Protein AF-A0A1F9ART0-F1 (afdb_monomer_lite)

Sequence (166 aa):
MLAGALFSLTAEKGERSVLARRSFWLGLVEALIITGLAVFFFVLKPEWMWMYSLHEKEVPAWLGPSLFCLYPFPYVASYFIGLDLKKAKDGYAWVWAGAVALVALIMHLLILNRWTSWVTTDEFIAGMRGGFFTTPLWIYLFASILIAGLSAAAFLYLSFERAAEN

Radius of gyration: 18.72 Å; chains: 1; bounding box: 46×33×55 Å

Secondary structure (DSSP, 8-state):
-HHHHHHHHHSPTT-S-GGG-HHHHHHHHHHHHHHHHHHHHHHH-GGGTTTT-S-GGGS-TTHHHHHHHTTHHHHHHHHHHHHHHHHH-HHHHHHHHHHHHHHHHHHHHHHHHHHT----HHHHHTT--PPSS--TTHHHHHHHHHHHHHHHHHHHHHHHHHHH--

pLDDT: mean 74.52, std 13.35, range [41.28, 92.75]

Structure (mmCIF, N/CA/C/O backbone):
data_AF-A0A1F9ART0-F1
#
_entry.id   AF-A0A1F9ART0-F1
#
loop_
_atom_site.group_PDB
_atom_site.id
_atom_site.type_symbol
_atom_site.label_atom_id
_atom_site.label_alt_id
_atom_site.label_comp_id
_atom_site.label_asym_id
_atom_site.label_entity_id
_atom_site.label_seq_id
_atom_site.pdbx_PDB_ins_code
_atom_site.Cartn_x
_atom_site.Cartn_y
_atom_site.Cartn_z
_atom_site.occu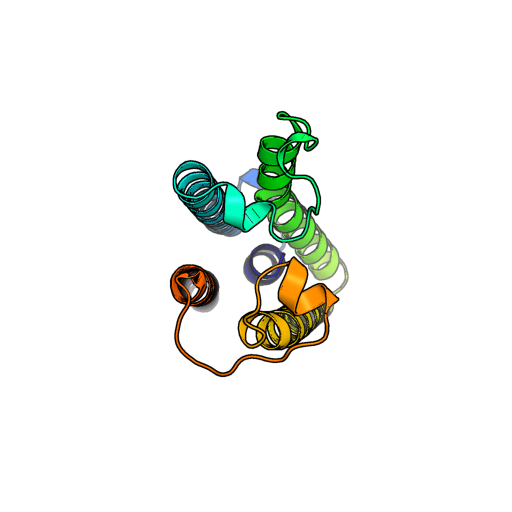pancy
_atom_site.B_iso_or_equiv
_atom_site.auth_seq_id
_atom_site.auth_comp_id
_atom_site.auth_asym_id
_atom_site.auth_atom_id
_atom_site.pdbx_PDB_model_num
ATOM 1 N N . MET A 1 1 ? -1.880 -2.645 -0.156 1.00 77.06 1 MET A N 1
ATOM 2 C CA . MET A 1 1 ? -2.823 -3.487 0.624 1.00 77.06 1 MET A CA 1
ATOM 3 C C . MET A 1 1 ? -2.481 -3.507 2.103 1.00 77.06 1 MET A C 1
ATOM 5 O O . MET A 1 1 ? -3.319 -3.080 2.883 1.00 77.06 1 MET A O 1
ATOM 9 N N . LEU A 1 2 ? -1.274 -3.941 2.497 1.00 83.19 2 LEU A N 1
ATOM 10 C CA . LEU A 1 2 ? -0.906 -4.081 3.914 1.00 83.19 2 LEU A CA 1
ATOM 11 C C . LEU A 1 2 ? -1.107 -2.795 4.728 1.00 83.19 2 LEU A C 1
ATOM 13 O O . LEU A 1 2 ? -1.766 -2.853 5.758 1.00 83.19 2 LEU A O 1
ATOM 17 N N . ALA A 1 3 ? -0.654 -1.642 4.221 1.00 84.00 3 ALA A N 1
ATOM 18 C CA . ALA A 1 3 ? -0.927 -0.344 4.843 1.00 84.00 3 ALA A CA 1
ATOM 19 C C . ALA A 1 3 ? -2.432 -0.151 5.114 1.00 84.00 3 ALA A C 1
ATOM 21 O O . ALA A 1 3 ? -2.838 0.050 6.250 1.00 84.00 3 ALA A O 1
ATOM 22 N N . GLY A 1 4 ? -3.297 -0.343 4.113 1.00 85.19 4 GLY A N 1
ATOM 23 C CA . GLY A 1 4 ? -4.750 -0.232 4.291 1.00 85.19 4 GLY A CA 1
ATOM 24 C C . GLY A 1 4 ? -5.288 -1.138 5.403 1.00 85.19 4 GLY A C 1
ATOM 25 O O . GLY A 1 4 ? -6.051 -0.680 6.251 1.00 85.19 4 GLY A O 1
ATOM 26 N N . ALA A 1 5 ? -4.836 -2.397 5.457 1.00 86.31 5 ALA A N 1
ATOM 27 C CA . ALA A 1 5 ? -5.205 -3.309 6.540 1.00 86.31 5 ALA A CA 1
ATOM 28 C C . ALA A 1 5 ? -4.725 -2.805 7.914 1.00 86.31 5 ALA A C 1
ATOM 30 O O . ALA A 1 5 ? -5.522 -2.758 8.847 1.00 86.31 5 ALA A O 1
ATOM 31 N N . LEU A 1 6 ? -3.468 -2.372 8.039 1.00 87.44 6 LEU A N 1
ATOM 32 C CA . LEU A 1 6 ? -2.896 -1.871 9.294 1.00 87.44 6 LEU A CA 1
ATOM 33 C C . LEU A 1 6 ? -3.597 -0.599 9.788 1.00 87.44 6 LEU A C 1
ATOM 35 O O . LEU A 1 6 ? -4.028 -0.536 10.937 1.00 87.44 6 LEU A O 1
ATOM 39 N N . PHE A 1 7 ? -3.796 0.393 8.920 1.00 87.19 7 PHE A N 1
ATOM 40 C CA . PHE A 1 7 ? -4.469 1.646 9.281 1.00 87.19 7 PHE A CA 1
ATOM 41 C C . PHE A 1 7 ? -5.953 1.446 9.642 1.00 87.19 7 PHE A C 1
ATOM 43 O O . PHE A 1 7 ? -6.519 2.235 10.400 1.00 87.19 7 PHE A O 1
ATOM 50 N N . SER A 1 8 ? -6.600 0.376 9.166 1.00 89.44 8 SER A N 1
ATOM 51 C CA . SER A 1 8 ? -7.967 0.042 9.594 1.00 89.44 8 SER A CA 1
ATOM 52 C C . SER A 1 8 ? -8.036 -0.404 11.066 1.00 89.44 8 SER A C 1
ATOM 54 O O . SER A 1 8 ? -9.030 -0.157 11.760 1.00 89.44 8 SER A O 1
ATOM 56 N N . LEU A 1 9 ? -6.967 -1.020 11.586 1.00 88.50 9 LEU A N 1
ATOM 57 C CA . LEU A 1 9 ? -6.899 -1.504 12.968 1.00 88.50 9 LEU A CA 1
ATOM 58 C C . LEU A 1 9 ? -6.898 -0.353 13.976 1.00 88.50 9 LEU A C 1
ATOM 60 O O . LEU A 1 9 ? -7.487 -0.487 15.052 1.00 88.50 9 LEU A O 1
ATOM 64 N N . THR A 1 10 ? -6.338 0.797 13.605 1.00 87.56 10 THR A N 1
ATOM 65 C CA . THR A 1 10 ? -6.293 1.993 14.457 1.00 87.56 10 THR A CA 1
ATOM 66 C C . THR A 1 10 ? -7.573 2.825 14.387 1.00 87.56 10 THR A C 1
ATOM 68 O O . THR A 1 10 ? -7.834 3.609 15.286 1.00 87.56 10 THR A O 1
ATOM 71 N N . ALA A 1 11 ? -8.426 2.610 13.381 1.00 86.38 11 ALA A N 1
ATOM 72 C CA . ALA A 1 11 ? -9.658 3.377 13.200 1.00 86.38 11 ALA A CA 1
ATOM 73 C C . ALA A 1 11 ? -10.679 3.183 14.345 1.00 86.38 11 ALA A C 1
ATOM 75 O O . ALA A 1 11 ? -10.965 2.056 14.755 1.00 86.38 11 ALA A O 1
ATOM 76 N N . GLU A 1 12 ? -11.293 4.256 14.839 1.00 81.38 12 GLU A N 1
ATOM 77 C CA . GLU A 1 12 ? -12.286 4.170 15.917 1.00 81.38 12 GLU A CA 1
ATOM 78 C C . GLU A 1 12 ? -13.603 3.504 15.495 1.00 81.38 12 GLU A C 1
ATOM 80 O O . GLU A 1 12 ? -14.092 3.668 14.368 1.00 81.38 12 GLU A O 1
ATOM 85 N N . LYS A 1 13 ? -14.241 2.782 16.421 1.00 70.44 13 LYS A N 1
ATOM 86 C CA . LYS A 1 13 ? -15.617 2.319 16.220 1.00 70.44 13 LYS A CA 1
ATOM 87 C C . LYS A 1 13 ? -16.570 3.483 16.485 1.00 70.44 13 LYS A C 1
ATOM 89 O O . LYS A 1 13 ? -16.650 3.939 17.613 1.00 70.44 13 LYS A O 1
ATOM 94 N N . GLY A 1 14 ? -17.315 3.921 15.469 1.00 67.75 14 GLY A N 1
ATOM 95 C CA . GLY A 1 14 ? -18.432 4.858 15.663 1.00 67.75 14 GLY A CA 1
ATOM 96 C C . GLY A 1 14 ? -18.405 6.151 14.847 1.00 67.75 14 GLY A C 1
ATOM 97 O O . GLY A 1 14 ? -19.443 6.800 14.753 1.00 67.75 14 GLY A O 1
ATOM 98 N N . GLU A 1 15 ? -17.296 6.525 14.198 1.00 68.06 15 GLU A N 1
ATOM 99 C CA . GLU A 1 15 ? -17.300 7.736 13.359 1.00 68.06 15 GLU A CA 1
ATOM 100 C C . GLU A 1 15 ? -18.209 7.605 12.127 1.00 68.06 15 GLU A C 1
ATOM 102 O O . GLU A 1 15 ? -18.169 6.604 11.401 1.00 68.06 15 GLU A O 1
ATOM 107 N N . ARG A 1 16 ? -18.988 8.669 11.871 1.00 69.44 16 ARG A N 1
ATOM 108 C CA . ARG A 1 16 ? -20.030 8.747 10.831 1.00 69.44 16 ARG A CA 1
ATOM 109 C C . ARG A 1 16 ? -19.507 8.721 9.389 1.00 69.44 16 ARG A C 1
ATOM 111 O O . ARG A 1 16 ? -20.291 8.423 8.494 1.00 69.44 16 ARG A O 1
ATOM 118 N N . SER A 1 17 ? -18.229 9.019 9.134 1.00 84.81 17 SER A N 1
ATOM 119 C CA . SER A 1 17 ? -17.671 9.045 7.772 1.00 84.81 17 SER A CA 1
ATOM 120 C C . SER A 1 17 ? -16.231 8.548 7.724 1.00 84.81 17 SER A C 1
ATOM 122 O O . SER A 1 17 ? -15.409 8.917 8.556 1.00 84.81 17 SER A O 1
ATOM 124 N N . VAL A 1 18 ? -15.904 7.739 6.713 1.00 85.00 18 VAL A N 1
ATOM 125 C CA . VAL A 1 18 ? -14.530 7.265 6.478 1.00 85.00 18 VAL A CA 1
ATOM 126 C C . VAL A 1 18 ? -13.590 8.411 6.115 1.00 85.00 18 VAL A C 1
ATOM 128 O O . VAL A 1 18 ? -12.433 8.402 6.513 1.00 85.00 18 VAL A O 1
ATOM 131 N N . LEU A 1 19 ? -14.106 9.444 5.450 1.00 86.69 19 LEU A N 1
ATOM 132 C CA . LEU A 1 19 ? -13.326 10.623 5.076 1.00 86.69 19 LEU A CA 1
ATOM 133 C C . LEU A 1 19 ? -13.008 11.537 6.267 1.00 86.69 19 LEU A C 1
ATOM 135 O O . LEU A 1 19 ? -12.174 12.424 6.133 1.00 86.69 19 LEU A O 1
ATOM 139 N N . ALA A 1 20 ? -13.648 11.339 7.423 1.00 86.56 20 ALA A N 1
ATOM 140 C CA . ALA A 1 20 ? -13.292 12.056 8.647 1.00 86.56 20 ALA A CA 1
ATOM 141 C C . ALA A 1 20 ? -12.100 11.407 9.377 1.00 86.56 20 ALA A C 1
ATOM 143 O O . ALA A 1 20 ? -11.456 12.051 10.199 1.00 86.56 20 ALA A O 1
ATOM 144 N N . ARG A 1 21 ? -11.768 10.149 9.048 1.00 88.19 21 ARG A N 1
ATOM 145 C CA . ARG A 1 21 ? -10.764 9.359 9.767 1.00 88.19 21 ARG A CA 1
ATOM 146 C C . ARG A 1 21 ? -9.357 9.842 9.454 1.00 88.19 21 ARG A C 1
ATOM 148 O O . ARG A 1 21 ? -8.883 9.714 8.324 1.00 88.19 21 ARG A O 1
ATOM 155 N N . ARG A 1 22 ? -8.619 10.267 10.480 1.00 88.44 22 ARG A N 1
ATOM 156 C CA . ARG A 1 22 ? -7.190 10.598 10.343 1.00 88.44 22 ARG A CA 1
ATOM 157 C C . ARG A 1 22 ? -6.361 9.405 9.852 1.00 88.44 22 ARG A C 1
ATOM 159 O O . ARG A 1 22 ? -5.489 9.579 9.005 1.00 88.44 22 ARG A O 1
ATOM 166 N N . SER A 1 23 ? -6.668 8.188 10.314 1.00 89.06 23 SER A N 1
ATOM 167 C CA . SER A 1 23 ? -5.967 6.973 9.869 1.00 89.06 23 SER A CA 1
ATOM 168 C C . SER A 1 23 ? -6.191 6.650 8.387 1.00 89.06 23 SER A C 1
ATOM 170 O O . SER A 1 23 ? -5.309 6.077 7.751 1.00 89.06 23 SER A O 1
ATOM 172 N N . PHE A 1 24 ? -7.327 7.060 7.813 1.00 91.81 24 PHE A N 1
ATOM 173 C CA . PHE A 1 24 ? -7.562 6.959 6.373 1.00 91.81 24 PHE A CA 1
ATOM 174 C C . PHE A 1 24 ? -6.666 7.936 5.601 1.00 91.81 24 PHE A C 1
ATOM 176 O O . PHE A 1 24 ? -5.973 7.544 4.669 1.00 91.81 24 PHE A O 1
ATOM 183 N N . TRP A 1 25 ? -6.612 9.204 6.009 1.00 91.81 25 TRP A N 1
ATOM 184 C CA . TRP A 1 25 ? -5.795 10.195 5.302 1.00 91.81 25 TRP A CA 1
ATOM 185 C C . TRP A 1 25 ? -4.299 9.914 5.388 1.00 91.81 25 TRP A C 1
ATOM 187 O O . TRP A 1 25 ? -3.610 10.038 4.380 1.00 91.81 25 TRP A O 1
ATOM 197 N N . LEU A 1 26 ? -3.798 9.489 6.550 1.00 88.19 26 LEU A N 1
ATOM 198 C CA . LEU A 1 26 ? -2.383 9.143 6.705 1.00 88.19 26 LEU A CA 1
ATOM 199 C C . LEU A 1 26 ? -1.981 7.981 5.792 1.00 88.19 26 LEU A C 1
ATOM 201 O O . LEU A 1 26 ? -0.988 8.086 5.074 1.00 88.19 26 LEU A O 1
ATOM 205 N N . GLY A 1 27 ? -2.781 6.914 5.757 1.00 85.81 27 GLY A N 1
ATOM 206 C CA . GLY A 1 27 ? -2.507 5.794 4.862 1.00 85.81 27 GLY A CA 1
ATOM 207 C C . GLY A 1 27 ? -2.710 6.141 3.380 1.00 85.81 27 GLY A C 1
ATOM 208 O O . GLY A 1 27 ? -1.997 5.618 2.527 1.00 85.81 27 GLY A O 1
ATOM 209 N N . LEU A 1 28 ? -3.636 7.049 3.048 1.00 90.00 28 LEU A N 1
ATOM 210 C CA . LEU A 1 28 ? -3.825 7.514 1.673 1.00 90.00 28 LEU A CA 1
ATOM 211 C C . LEU A 1 28 ? -2.640 8.360 1.200 1.00 90.00 28 LEU A C 1
ATOM 213 O O . LEU A 1 28 ? -2.152 8.147 0.094 1.00 90.00 28 LEU A O 1
ATOM 217 N N . VAL A 1 29 ? -2.154 9.288 2.029 1.00 90.75 29 VAL A N 1
ATOM 218 C CA . VAL A 1 29 ? -0.948 10.079 1.739 1.00 90.75 29 VAL A CA 1
ATOM 219 C C . VAL A 1 29 ? 0.245 9.156 1.531 1.00 90.75 29 VAL A C 1
ATOM 221 O O . VAL A 1 29 ? 0.969 9.317 0.552 1.00 90.75 29 VAL A O 1
ATOM 224 N N . GLU A 1 30 ? 0.411 8.147 2.384 1.00 85.69 30 GLU A N 1
ATOM 225 C CA . GLU A 1 30 ? 1.438 7.128 2.191 1.00 85.69 30 GLU A CA 1
ATOM 226 C C . GLU A 1 30 ? 1.281 6.416 0.836 1.00 85.69 30 GLU A C 1
ATOM 228 O O . GLU A 1 30 ? 2.231 6.365 0.055 1.00 85.69 30 GLU A O 1
ATOM 233 N N . ALA A 1 31 ? 0.082 5.927 0.504 1.00 86.88 31 ALA A N 1
ATOM 234 C CA . ALA A 1 31 ? -0.179 5.271 -0.777 1.00 86.88 31 ALA A CA 1
ATOM 235 C C . ALA A 1 31 ? 0.125 6.183 -1.981 1.00 86.88 31 ALA A C 1
ATOM 237 O O . ALA A 1 31 ? 0.656 5.718 -2.993 1.00 86.88 31 ALA A O 1
ATOM 238 N N . LEU A 1 32 ? -0.160 7.481 -1.872 1.00 90.31 32 LEU A N 1
ATOM 239 C CA . LEU A 1 32 ? 0.162 8.470 -2.901 1.00 90.31 32 LEU A CA 1
ATOM 240 C C . LEU A 1 32 ? 1.668 8.726 -3.010 1.00 90.31 32 LEU A C 1
ATOM 242 O O . LEU A 1 32 ? 2.166 8.819 -4.128 1.00 90.31 32 LEU A O 1
ATOM 246 N N . ILE A 1 33 ? 2.406 8.773 -1.897 1.00 88.00 33 ILE A N 1
ATOM 247 C CA . ILE A 1 33 ? 3.876 8.881 -1.906 1.00 88.00 33 ILE A CA 1
ATOM 248 C C . ILE A 1 33 ? 4.487 7.665 -2.607 1.00 88.00 33 ILE A C 1
ATOM 250 O O . ILE A 1 33 ? 5.341 7.826 -3.477 1.00 88.00 33 ILE A O 1
ATOM 254 N N . ILE A 1 34 ? 4.011 6.456 -2.293 1.00 84.12 34 ILE A N 1
ATOM 255 C CA . ILE A 1 34 ? 4.449 5.215 -2.952 1.00 84.12 34 ILE A CA 1
ATOM 256 C C . ILE A 1 34 ? 4.187 5.287 -4.456 1.00 84.12 34 ILE A C 1
ATOM 258 O O . ILE A 1 34 ? 5.071 4.993 -5.259 1.00 84.12 34 ILE A O 1
ATOM 262 N N . THR A 1 35 ? 2.977 5.700 -4.835 1.00 88.19 35 THR A N 1
ATOM 263 C CA . THR A 1 35 ? 2.586 5.843 -6.242 1.00 88.19 35 THR A CA 1
ATOM 264 C C . THR A 1 35 ? 3.477 6.864 -6.947 1.00 88.19 35 THR A C 1
ATOM 266 O O . THR A 1 35 ? 3.980 6.593 -8.032 1.00 88.19 35 THR A O 1
ATOM 269 N N . GLY A 1 36 ? 3.731 8.012 -6.315 1.00 88.38 36 GLY A N 1
ATOM 270 C CA . GLY A 1 36 ? 4.601 9.061 -6.842 1.00 88.38 36 GLY A CA 1
ATOM 271 C C . GLY A 1 36 ? 6.043 8.594 -7.030 1.00 88.38 36 GLY A C 1
ATOM 272 O O . GLY A 1 36 ? 6.630 8.859 -8.075 1.00 88.38 36 GLY A O 1
ATOM 273 N N . LEU A 1 37 ? 6.596 7.842 -6.073 1.00 84.31 37 LEU A N 1
ATOM 274 C CA . LEU A 1 37 ? 7.920 7.229 -6.206 1.00 84.31 37 LEU A CA 1
ATOM 275 C C . LEU A 1 37 ? 7.958 6.211 -7.350 1.00 84.31 37 LEU A C 1
ATOM 277 O O . LEU A 1 37 ? 8.897 6.225 -8.143 1.00 84.31 37 LEU A O 1
ATOM 281 N N . ALA A 1 38 ? 6.937 5.363 -7.479 1.00 82.50 38 ALA A N 1
ATOM 282 C CA . ALA A 1 38 ? 6.848 4.395 -8.570 1.00 82.50 38 ALA A CA 1
ATOM 283 C C . ALA A 1 38 ? 6.788 5.091 -9.942 1.00 82.50 38 ALA A C 1
ATOM 285 O O . ALA A 1 38 ? 7.526 4.714 -10.853 1.00 82.50 38 ALA A O 1
ATOM 286 N N . VAL A 1 39 ? 5.985 6.153 -10.069 1.00 85.88 39 VAL A N 1
ATOM 287 C CA . VAL A 1 39 ? 5.923 6.994 -11.275 1.00 85.88 39 VAL A CA 1
ATOM 288 C C . VAL A 1 39 ? 7.272 7.659 -11.546 1.00 85.88 39 VAL A C 1
ATOM 290 O O . VAL A 1 39 ? 7.746 7.634 -12.678 1.00 85.88 39 VAL A O 1
ATOM 293 N N . PHE A 1 40 ? 7.924 8.216 -10.525 1.00 84.38 40 PHE A N 1
ATOM 294 C CA . PHE A 1 40 ? 9.241 8.841 -10.657 1.00 84.38 40 PHE A CA 1
ATOM 295 C C . PHE A 1 40 ? 10.287 7.856 -11.197 1.00 84.38 40 PHE A C 1
ATOM 297 O O . PHE A 1 40 ? 10.971 8.157 -12.175 1.00 84.38 40 PHE A O 1
ATOM 304 N N . PHE A 1 41 ? 10.372 6.650 -10.626 1.00 78.75 41 PHE A N 1
ATOM 305 C CA . PHE A 1 41 ? 11.289 5.621 -11.121 1.00 78.75 41 PHE A CA 1
ATOM 306 C C . PHE A 1 41 ? 10.928 5.143 -12.525 1.00 78.75 41 PHE A C 1
ATOM 308 O O . PHE A 1 41 ? 11.819 4.859 -13.320 1.00 78.75 41 PHE A O 1
ATOM 315 N N . PHE A 1 42 ? 9.642 5.064 -12.860 1.00 81.06 42 PHE A N 1
ATOM 316 C CA . PHE A 1 42 ? 9.195 4.758 -14.218 1.00 81.06 42 PHE A CA 1
ATOM 317 C C . PHE A 1 42 ? 9.612 5.818 -15.233 1.00 81.06 42 PHE A C 1
ATOM 319 O O . PHE A 1 42 ? 10.082 5.464 -16.306 1.00 81.06 42 PHE A O 1
ATOM 326 N N . VAL A 1 43 ? 9.524 7.102 -14.888 1.00 82.00 43 VAL A N 1
ATOM 327 C CA . VAL A 1 43 ? 9.998 8.185 -15.763 1.00 82.00 43 VAL A CA 1
ATOM 328 C C . VAL A 1 43 ? 11.513 8.111 -15.969 1.00 82.00 43 VAL A C 1
ATOM 330 O O . VAL A 1 43 ? 11.988 8.359 -17.073 1.00 82.00 43 VAL A O 1
ATOM 333 N N . LEU A 1 44 ? 12.279 7.750 -14.935 1.00 77.88 44 LEU A N 1
ATOM 334 C CA . LEU A 1 44 ? 13.734 7.612 -15.052 1.00 77.88 44 LEU A CA 1
ATOM 335 C C . LEU A 1 44 ? 14.168 6.370 -15.844 1.00 77.88 44 LEU A C 1
ATOM 337 O O . LEU A 1 44 ? 15.214 6.402 -16.495 1.00 77.88 44 LEU A O 1
ATOM 341 N N . LYS A 1 45 ? 13.425 5.266 -15.720 1.00 75.50 45 LYS A N 1
ATOM 342 C CA . LYS A 1 45 ? 13.854 3.930 -16.154 1.00 75.50 45 LYS A CA 1
ATOM 343 C C . LYS A 1 45 ? 12.692 3.047 -16.642 1.00 75.50 45 LYS A C 1
ATOM 345 O O . LYS A 1 45 ? 12.506 1.966 -16.101 1.00 75.50 45 LYS A O 1
ATOM 350 N N . PRO A 1 46 ? 11.893 3.445 -17.642 1.00 73.88 46 PRO A N 1
ATOM 351 C CA . PRO A 1 46 ? 10.659 2.735 -18.012 1.00 73.88 46 PRO A CA 1
ATOM 352 C C . PRO A 1 46 ? 10.843 1.226 -18.256 1.00 73.88 46 PRO A C 1
ATOM 354 O O . PRO A 1 46 ? 9.940 0.445 -17.939 1.00 73.88 46 PRO A O 1
ATOM 357 N N . GLU A 1 47 ? 12.036 0.811 -18.694 1.00 68.25 47 GLU A N 1
ATOM 358 C CA . GLU A 1 47 ? 12.421 -0.583 -18.917 1.00 68.25 47 GLU A CA 1
ATOM 359 C C . GLU A 1 47 ? 12.245 -1.493 -17.680 1.00 68.25 47 GLU A C 1
ATOM 361 O O . GLU A 1 47 ? 12.008 -2.695 -17.818 1.00 68.25 47 GLU A O 1
ATOM 366 N N . TRP A 1 48 ? 12.311 -0.954 -16.451 1.00 69.06 48 TRP A N 1
ATOM 367 C CA . TRP A 1 48 ? 12.169 -1.764 -15.231 1.00 69.06 48 TRP A CA 1
ATOM 368 C C . TRP A 1 48 ? 10.758 -2.336 -15.076 1.00 69.06 48 TRP A C 1
ATOM 370 O O . TRP A 1 48 ? 10.594 -3.463 -14.607 1.00 69.06 48 TRP A O 1
ATOM 380 N N . MET A 1 49 ? 9.738 -1.569 -15.467 1.00 68.69 49 MET A N 1
ATOM 381 C CA . MET A 1 49 ? 8.338 -1.959 -15.299 1.00 68.69 49 MET A CA 1
ATOM 382 C C . MET A 1 49 ? 7.937 -3.017 -16.330 1.00 68.69 49 MET A C 1
ATOM 384 O O . MET A 1 49 ? 7.101 -3.880 -16.062 1.00 68.69 49 MET A O 1
ATOM 388 N N . TRP A 1 50 ? 8.592 -2.988 -17.490 1.00 68.25 50 TRP A N 1
ATOM 389 C CA . TRP A 1 50 ? 8.323 -3.872 -18.615 1.00 68.25 50 TRP A CA 1
ATOM 390 C C . TRP A 1 50 ? 9.316 -5.022 -18.744 1.00 68.25 50 TRP A C 1
ATOM 392 O O . TRP A 1 50 ? 9.240 -5.750 -19.725 1.00 68.25 50 TRP A O 1
ATOM 402 N N . MET A 1 51 ? 10.171 -5.278 -17.746 1.00 60.19 51 MET A N 1
ATOM 403 C CA . MET A 1 51 ? 11.129 -6.398 -17.795 1.00 60.19 51 MET A CA 1
ATOM 404 C C . MET A 1 51 ? 10.472 -7.782 -17.974 1.00 60.19 51 MET A C 1
ATOM 406 O O . MET A 1 51 ? 11.143 -8.772 -18.248 1.00 60.19 51 MET A O 1
ATOM 410 N N . TYR A 1 52 ? 9.155 -7.862 -17.774 1.00 54.16 52 TYR A N 1
ATOM 411 C CA . TYR A 1 52 ? 8.338 -9.060 -17.958 1.00 54.16 52 TYR A CA 1
ATOM 412 C C . TYR A 1 52 ? 7.651 -9.125 -19.331 1.00 54.16 52 TYR A C 1
ATOM 414 O O . TYR A 1 52 ? 7.052 -10.147 -19.660 1.00 54.16 52 TYR A O 1
ATOM 422 N N . SER A 1 53 ? 7.709 -8.050 -20.119 1.00 59.19 53 SER A N 1
ATOM 423 C CA . SER A 1 53 ? 7.153 -7.973 -21.469 1.00 59.19 53 SER A CA 1
ATOM 424 C C . SER A 1 53 ? 8.260 -8.218 -22.487 1.00 59.19 53 SER A C 1
ATOM 426 O O . SER A 1 53 ? 9.215 -7.456 -22.577 1.00 59.19 53 SER A O 1
ATOM 428 N N . LEU A 1 54 ? 8.111 -9.277 -23.284 1.00 53.19 54 LEU A N 1
ATOM 429 C CA . LEU A 1 54 ? 9.068 -9.639 -24.338 1.00 53.19 54 LEU A CA 1
ATOM 430 C C . LEU A 1 54 ? 9.145 -8.587 -25.459 1.00 53.19 54 LEU A C 1
ATOM 432 O O . LEU A 1 54 ? 10.149 -8.501 -26.156 1.00 53.19 54 LEU A O 1
ATOM 436 N N . HIS A 1 55 ? 8.101 -7.765 -25.602 1.00 66.94 55 HIS A N 1
ATOM 437 C CA . HIS A 1 55 ? 7.974 -6.756 -26.649 1.00 66.94 55 HIS A CA 1
ATOM 438 C C . HIS A 1 55 ? 7.539 -5.415 -26.042 1.00 66.94 55 HIS A C 1
ATOM 440 O O . HIS A 1 55 ? 6.395 -4.993 -26.177 1.00 66.94 55 HIS A O 1
ATOM 446 N N . GLU A 1 56 ? 8.452 -4.726 -25.353 1.00 64.31 56 GLU A N 1
ATOM 447 C CA . GLU A 1 56 ? 8.191 -3.425 -24.704 1.00 64.31 56 GLU A CA 1
ATOM 448 C C . GLU A 1 56 ? 7.542 -2.394 -25.651 1.00 64.31 56 GLU A C 1
ATOM 450 O O . GLU A 1 56 ? 6.663 -1.637 -25.248 1.00 64.31 56 GLU A O 1
ATOM 455 N N . LYS A 1 57 ? 7.911 -2.413 -26.940 1.00 69.25 57 LYS A N 1
ATOM 456 C CA . LYS A 1 57 ? 7.369 -1.509 -27.972 1.00 69.25 57 LYS A CA 1
ATOM 457 C C . LYS A 1 57 ? 5.897 -1.757 -28.319 1.00 69.25 57 LYS A C 1
ATOM 459 O O . LYS A 1 57 ? 5.278 -0.899 -28.940 1.00 69.25 57 LYS A O 1
ATOM 464 N N . GLU A 1 58 ? 5.353 -2.912 -27.951 1.00 75.25 58 GLU A N 1
ATOM 465 C CA . GLU A 1 58 ? 3.953 -3.282 -28.195 1.00 75.25 58 GLU A CA 1
ATOM 466 C C . GLU A 1 58 ? 3.049 -2.929 -27.010 1.00 75.25 58 GLU A C 1
ATOM 468 O O . GLU A 1 58 ? 1.824 -3.021 -27.110 1.00 75.25 58 GLU A O 1
ATOM 473 N N . VAL A 1 59 ? 3.633 -2.505 -25.885 1.00 72.00 59 VAL A N 1
ATOM 474 C CA . VAL A 1 59 ? 2.871 -2.158 -24.692 1.00 72.00 59 VAL A CA 1
ATOM 475 C C . VAL A 1 59 ? 2.105 -0.853 -24.934 1.00 72.00 59 VAL A C 1
ATOM 477 O O . VAL A 1 59 ? 2.716 0.184 -25.206 1.00 72.00 59 VAL A O 1
ATOM 480 N N . PRO A 1 60 ? 0.765 -0.848 -24.806 1.00 80.44 60 PRO A N 1
ATOM 481 C CA . PRO A 1 60 ? -0.011 0.364 -25.006 1.00 80.44 60 PRO A CA 1
ATOM 482 C C . PRO A 1 60 ? 0.385 1.460 -24.011 1.00 80.44 60 PRO A C 1
ATOM 484 O O . PRO A 1 60 ? 0.444 1.223 -22.805 1.00 80.44 60 PRO A O 1
ATOM 487 N N . ALA A 1 61 ? 0.566 2.691 -24.498 1.00 80.06 61 ALA A N 1
ATOM 488 C CA . ALA A 1 61 ? 1.008 3.824 -23.675 1.00 80.06 61 ALA A CA 1
ATOM 489 C C . ALA A 1 61 ? 0.087 4.126 -22.471 1.00 80.06 61 ALA A C 1
ATOM 491 O O . ALA A 1 61 ? 0.538 4.665 -21.464 1.00 80.06 61 ALA A O 1
ATOM 492 N N . TRP A 1 62 ? -1.197 3.754 -22.546 1.00 78.81 62 TRP A N 1
ATOM 493 C CA . TRP A 1 62 ? -2.165 3.925 -21.456 1.00 78.81 62 TRP A CA 1
ATOM 494 C C . TRP A 1 62 ? -2.010 2.895 -20.327 1.00 78.81 62 TRP A C 1
ATOM 496 O O . TRP A 1 62 ? -2.499 3.128 -19.217 1.00 78.81 62 TRP A O 1
ATOM 506 N N . LEU A 1 63 ? -1.338 1.765 -20.576 1.00 79.12 63 LEU A N 1
ATOM 507 C CA . LEU A 1 63 ? -1.234 0.673 -19.611 1.00 79.12 63 LEU A CA 1
ATOM 508 C C . LEU A 1 63 ? -0.375 1.073 -18.408 1.00 79.12 63 LEU A C 1
ATOM 510 O O . LEU A 1 63 ? -0.771 0.817 -17.277 1.00 79.12 63 LEU A O 1
ATOM 514 N N . GLY A 1 64 ? 0.747 1.765 -18.630 1.00 77.75 64 GLY A N 1
ATOM 515 C CA . GLY A 1 64 ? 1.618 2.245 -17.550 1.00 77.75 64 GLY A CA 1
ATOM 516 C C . GLY A 1 64 ? 0.883 3.125 -16.527 1.00 77.75 64 GLY A C 1
ATOM 517 O O . GLY A 1 64 ? 0.801 2.745 -15.360 1.00 77.75 64 GLY A O 1
ATOM 518 N N . PRO A 1 65 ? 0.261 4.245 -16.945 1.00 77.56 65 PRO A N 1
ATOM 519 C CA . PRO A 1 65 ? -0.597 5.063 -16.083 1.00 77.56 65 PRO A CA 1
ATOM 520 C C . PRO A 1 65 ? -1.679 4.261 -15.351 1.00 77.56 65 PRO A C 1
ATOM 522 O O . PRO A 1 65 ? -1.895 4.456 -14.156 1.00 77.56 65 PRO A O 1
ATOM 525 N N . SER A 1 66 ? -2.316 3.316 -16.047 1.00 77.94 66 SER A N 1
ATOM 526 C CA . SER A 1 66 ? -3.378 2.478 -15.480 1.00 77.94 66 SER A CA 1
ATOM 527 C C . SER A 1 66 ? -2.861 1.567 -14.362 1.00 77.94 66 SER A C 1
ATOM 529 O O . SER A 1 66 ? -3.541 1.394 -13.352 1.00 77.94 66 SER A O 1
ATOM 531 N N . LEU A 1 67 ? -1.640 1.037 -14.491 1.00 79.94 67 LEU A N 1
ATOM 532 C CA . LEU A 1 67 ? -0.976 0.258 -13.442 1.00 79.94 67 LEU A CA 1
ATOM 533 C C . LEU A 1 67 ? -0.637 1.116 -12.214 1.00 79.94 67 LEU A C 1
ATOM 535 O O . LEU A 1 67 ? -0.775 0.638 -11.090 1.00 79.94 67 LEU A O 1
ATOM 539 N N . PHE A 1 68 ? -0.282 2.394 -12.381 1.00 82.19 68 PHE A N 1
ATOM 540 C CA . PHE A 1 68 ? -0.067 3.292 -11.236 1.00 82.19 68 PHE A CA 1
ATOM 541 C C . PHE A 1 68 ? -1.358 3.587 -10.468 1.00 82.19 68 PHE A C 1
ATOM 543 O O . PHE A 1 68 ? -1.341 3.656 -9.239 1.00 82.19 68 PHE A O 1
ATOM 550 N N . CYS A 1 69 ? -2.501 3.665 -11.154 1.00 75.62 69 CYS A N 1
ATOM 551 C CA . CYS A 1 69 ? -3.806 3.784 -10.497 1.00 75.62 69 CYS A CA 1
ATOM 552 C C . CYS A 1 69 ? -4.148 2.566 -9.616 1.00 75.62 69 CYS A C 1
ATOM 554 O O . CYS A 1 69 ? -4.960 2.683 -8.693 1.00 75.62 69 CYS A O 1
ATOM 556 N N . LEU A 1 70 ? -3.496 1.418 -9.835 1.00 76.31 70 LEU A N 1
ATOM 557 C CA . LEU A 1 70 ? -3.634 0.229 -8.992 1.00 76.31 70 LEU A CA 1
ATOM 558 C C . LEU A 1 70 ? -2.824 0.297 -7.692 1.00 76.31 70 LEU A C 1
ATOM 560 O O . LEU A 1 70 ? -2.912 -0.636 -6.908 1.00 76.31 70 LEU A O 1
ATOM 564 N N . TYR A 1 71 ? -2.050 1.343 -7.406 1.00 76.81 71 TYR A N 1
ATOM 565 C CA . TYR A 1 71 ? -1.375 1.484 -6.106 1.00 76.81 71 TYR A CA 1
ATOM 566 C C . TYR A 1 71 ? -2.295 2.006 -4.986 1.00 76.81 71 TYR A C 1
ATOM 568 O O . TYR A 1 71 ? -2.345 1.381 -3.918 1.00 76.81 71 TYR A O 1
ATOM 576 N N . PRO A 1 72 ? -3.072 3.093 -5.183 1.00 84.38 72 PRO A N 1
ATOM 577 C CA . PRO A 1 72 ? -3.984 3.586 -4.151 1.00 84.38 72 PRO A CA 1
ATOM 578 C C . PRO A 1 72 ? -5.228 2.704 -3.988 1.00 84.38 72 PRO A C 1
ATOM 580 O O . PRO A 1 72 ? -5.743 2.567 -2.879 1.00 84.38 72 PRO A O 1
ATOM 583 N N . PHE A 1 73 ? -5.704 2.049 -5.052 1.00 85.44 73 PHE A N 1
ATOM 584 C CA . PHE A 1 73 ? -6.935 1.255 -4.989 1.00 85.44 73 PHE A CA 1
ATOM 585 C C . PHE A 1 73 ? -6.875 0.092 -3.971 1.00 85.44 73 PHE A C 1
ATOM 587 O O . PHE A 1 73 ? -7.752 0.008 -3.109 1.00 85.44 73 PHE A O 1
ATOM 594 N N . PRO A 1 74 ? -5.836 -0.764 -3.948 1.00 84.31 74 PRO A N 1
ATOM 595 C CA . PRO A 1 74 ? -5.707 -1.839 -2.970 1.00 84.31 74 PRO A CA 1
ATOM 596 C C . PRO A 1 74 ? -5.432 -1.338 -1.551 1.00 84.31 74 PRO A C 1
ATOM 598 O O . PRO A 1 74 ? -5.648 -2.082 -0.594 1.00 84.31 74 PRO A O 1
ATOM 601 N N . TYR A 1 75 ? -4.918 -0.113 -1.384 1.00 89.69 75 TYR A N 1
ATOM 602 C CA . TYR A 1 75 ? -4.900 0.539 -0.074 1.00 89.69 75 TYR A CA 1
ATOM 603 C C . TYR A 1 75 ? -6.337 0.801 0.393 1.00 89.69 75 TYR A C 1
ATOM 605 O O . TYR A 1 75 ? -6.742 0.270 1.429 1.00 89.69 75 TYR A O 1
ATOM 613 N N . VAL A 1 76 ? -7.117 1.534 -0.407 1.00 89.31 76 VAL A N 1
ATOM 614 C CA . VAL A 1 76 ? -8.494 1.928 -0.081 1.00 89.31 76 VAL A CA 1
ATOM 615 C C . VAL A 1 76 ? -9.367 0.697 0.171 1.00 89.31 76 VAL A C 1
ATOM 617 O O . VAL A 1 76 ? -9.997 0.593 1.223 1.00 89.31 76 VAL A O 1
ATOM 620 N N . ALA A 1 77 ? -9.341 -0.280 -0.737 1.00 87.94 77 ALA A N 1
ATOM 621 C CA . ALA A 1 77 ? -10.097 -1.524 -0.605 1.00 87.94 77 ALA A CA 1
ATOM 622 C C . ALA A 1 77 ? -9.748 -2.280 0.687 1.00 87.94 77 ALA A C 1
ATOM 624 O O . ALA A 1 77 ? -10.636 -2.668 1.443 1.00 87.94 77 ALA A O 1
ATOM 625 N N . SER A 1 78 ? -8.455 -2.444 0.986 1.00 89.38 78 SER A N 1
ATOM 626 C CA . SER A 1 78 ? -8.021 -3.159 2.190 1.00 89.38 78 SER A CA 1
ATOM 627 C C . SER A 1 78 ? -8.383 -2.422 3.483 1.00 89.38 78 SER A C 1
ATOM 629 O O . SER A 1 78 ? -8.632 -3.074 4.497 1.00 89.38 78 SER A O 1
ATOM 631 N N . TYR A 1 79 ? -8.423 -1.087 3.454 1.00 92.75 79 TYR A N 1
ATOM 632 C CA . TYR A 1 79 ? -8.865 -0.274 4.584 1.00 92.75 79 TYR A CA 1
ATOM 633 C C . TYR A 1 79 ? -10.364 -0.459 4.856 1.00 92.75 79 TYR A C 1
ATOM 635 O O . TYR A 1 79 ? -10.750 -0.723 5.995 1.00 92.75 79 TYR A O 1
ATOM 643 N N . PHE A 1 80 ? -11.204 -0.405 3.816 1.00 91.75 80 PHE A N 1
ATOM 644 C CA . PHE A 1 80 ? -12.647 -0.648 3.941 1.00 91.75 80 PHE A CA 1
ATOM 645 C C . PHE A 1 80 ? -12.965 -2.063 4.433 1.00 91.75 80 PHE A C 1
ATOM 647 O O . PHE A 1 80 ? -13.746 -2.208 5.372 1.00 91.75 80 PHE A O 1
ATOM 654 N N . ILE A 1 81 ? -12.308 -3.088 3.878 1.00 88.25 81 ILE A N 1
ATOM 655 C CA . ILE A 1 81 ? -12.467 -4.478 4.337 1.00 88.25 81 ILE A CA 1
ATOM 656 C C . ILE A 1 81 ? -12.142 -4.582 5.829 1.00 88.25 81 ILE A C 1
ATOM 658 O O . ILE A 1 81 ? -12.916 -5.147 6.597 1.00 88.25 81 ILE A O 1
ATOM 662 N N . GLY A 1 82 ? -11.027 -3.993 6.266 1.00 88.38 82 GLY A N 1
ATOM 663 C CA . GLY A 1 82 ? -10.648 -3.999 7.674 1.00 88.38 82 GLY A CA 1
ATOM 664 C C . GLY A 1 82 ? -11.667 -3.299 8.581 1.00 88.38 82 GLY A C 1
ATOM 665 O O . GLY A 1 82 ? -12.000 -3.826 9.643 1.00 88.38 82 GLY A O 1
ATOM 666 N N . LEU A 1 83 ? -12.232 -2.164 8.152 1.00 90.31 83 LEU A N 1
ATOM 667 C CA . LEU A 1 83 ? -13.311 -1.492 8.885 1.00 90.31 83 LEU A CA 1
ATOM 668 C C . LEU A 1 83 ? -14.563 -2.365 9.010 1.00 90.31 83 LEU A C 1
ATOM 670 O O . LEU A 1 83 ? -15.129 -2.464 10.100 1.00 90.31 83 LEU A O 1
ATOM 674 N N . ASP A 1 84 ? -14.997 -2.991 7.919 1.00 88.12 84 ASP A N 1
ATOM 675 C CA . ASP A 1 84 ? -16.188 -3.840 7.922 1.00 88.12 84 ASP A CA 1
ATOM 676 C C . ASP A 1 84 ? -15.985 -5.094 8.780 1.00 88.12 84 ASP A C 1
ATOM 678 O O . ASP A 1 84 ? -16.872 -5.471 9.550 1.00 88.12 84 ASP A O 1
ATOM 682 N N . LEU A 1 85 ? -14.784 -5.674 8.773 1.00 87.94 85 LEU A N 1
ATOM 683 C CA . LEU A 1 85 ? -14.437 -6.781 9.663 1.00 87.94 85 LEU A CA 1
ATOM 684 C C . LEU A 1 85 ? -14.455 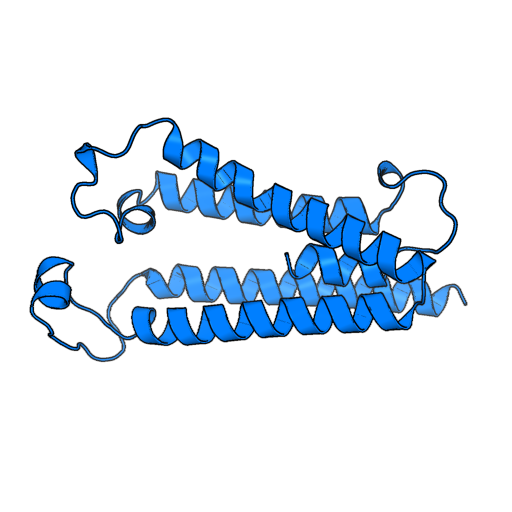-6.369 11.141 1.00 87.94 85 LEU A C 1
ATOM 686 O O . LEU A 1 85 ? -14.955 -7.134 11.966 1.00 87.94 85 LEU A O 1
ATOM 690 N N . LYS A 1 86 ? -14.003 -5.155 11.493 1.00 87.00 86 LYS A N 1
ATOM 691 C CA . LYS A 1 86 ? -14.099 -4.638 12.877 1.00 87.00 86 LYS A CA 1
ATOM 692 C C . LYS A 1 86 ? -15.535 -4.453 13.349 1.00 87.00 86 LYS A C 1
ATOM 694 O O . LYS A 1 86 ? -15.793 -4.613 14.545 1.00 87.00 86 LYS A O 1
ATOM 699 N N . LYS A 1 87 ? -16.462 -4.117 12.443 1.00 85.31 87 LYS A N 1
ATOM 700 C CA . LYS A 1 87 ? -17.897 -4.041 12.766 1.00 85.31 87 LYS A CA 1
ATOM 701 C C . LYS A 1 87 ? -18.449 -5.417 13.134 1.00 85.31 87 LYS A C 1
ATOM 703 O O . LYS A 1 87 ? -19.244 -5.505 14.062 1.00 85.31 87 LYS A O 1
ATOM 708 N N . ALA A 1 88 ? -18.007 -6.472 12.447 1.00 85.81 88 ALA A N 1
ATOM 709 C CA . ALA A 1 88 ? -18.415 -7.842 12.749 1.00 85.81 88 ALA A CA 1
ATOM 710 C C . ALA A 1 88 ? -17.782 -8.359 14.054 1.00 85.81 88 ALA A C 1
ATOM 712 O O . ALA A 1 88 ? -18.489 -8.812 14.953 1.00 85.81 88 ALA A O 1
ATOM 713 N N . LYS A 1 89 ? -16.450 -8.291 14.175 1.00 83.56 89 LYS A N 1
ATOM 714 C CA . LYS A 1 89 ? -15.694 -8.666 15.379 1.00 83.56 89 LYS A CA 1
ATOM 715 C C . LYS A 1 89 ? -14.285 -8.084 15.305 1.00 83.56 89 LYS A C 1
ATOM 717 O O . LYS A 1 89 ? -13.589 -8.301 14.319 1.00 83.56 89 LYS A O 1
ATOM 722 N N . ASP A 1 90 ? -13.810 -7.444 16.376 1.00 77.38 90 ASP A N 1
ATOM 723 C CA . ASP A 1 90 ? -12.480 -6.801 16.382 1.00 77.38 90 ASP A CA 1
ATOM 724 C C . ASP A 1 90 ? -11.336 -7.731 15.967 1.00 77.38 90 ASP A C 1
ATOM 726 O O . ASP A 1 90 ? -10.418 -7.313 15.265 1.00 77.38 90 ASP A O 1
ATOM 730 N N . GLY A 1 91 ? -11.411 -9.009 16.348 1.00 84.25 91 GLY A N 1
ATOM 731 C CA . GLY A 1 91 ? -10.388 -9.994 16.000 1.00 84.25 91 GLY A CA 1
ATOM 732 C C . GLY A 1 91 ? -10.257 -10.264 14.497 1.00 84.25 91 GLY A C 1
ATOM 733 O O . GLY A 1 91 ? -9.179 -10.635 14.044 1.00 84.25 91 GLY A O 1
ATOM 734 N N . TYR A 1 92 ? -11.305 -10.059 13.694 1.00 86.19 92 TYR A N 1
ATOM 735 C CA . TYR A 1 92 ? -11.256 -10.394 12.268 1.00 86.19 92 TYR A CA 1
ATOM 736 C C . TYR A 1 92 ? -10.414 -9.431 11.444 1.00 86.19 92 TYR A C 1
ATOM 738 O O . TYR A 1 92 ? -9.778 -9.856 10.482 1.00 86.19 92 TYR A O 1
ATOM 746 N N . ALA A 1 93 ? -10.334 -8.162 11.834 1.00 86.81 93 ALA A N 1
ATOM 747 C CA . ALA A 1 93 ? -9.454 -7.230 11.144 1.00 86.81 93 ALA A CA 1
ATOM 748 C C . ALA A 1 93 ? -7.974 -7.555 11.381 1.00 86.81 93 ALA A C 1
ATOM 750 O O . ALA A 1 93 ? -7.167 -7.407 10.466 1.00 86.81 93 ALA A O 1
ATOM 751 N N . TRP A 1 94 ? -7.624 -8.076 12.562 1.00 87.25 94 TRP A N 1
ATOM 752 C CA . TRP A 1 94 ? -6.277 -8.589 12.833 1.00 87.25 94 TRP A CA 1
ATOM 753 C C . TRP A 1 94 ? -5.952 -9.818 11.985 1.00 87.25 94 TRP A C 1
ATOM 755 O O . TRP A 1 94 ? -4.868 -9.891 11.409 1.00 87.25 94 TRP A O 1
ATOM 765 N N . VAL A 1 95 ? -6.902 -10.750 11.846 1.00 87.69 95 VAL A N 1
ATOM 766 C CA . VAL A 1 95 ? -6.754 -11.914 10.955 1.00 87.69 95 VAL A CA 1
ATOM 767 C C . VAL A 1 95 ? -6.563 -11.466 9.503 1.00 87.69 95 VAL A C 1
ATOM 769 O O . VAL A 1 95 ? -5.680 -11.979 8.820 1.00 87.69 95 VAL A O 1
ATOM 772 N N . TRP A 1 96 ? -7.328 -10.474 9.042 1.00 88.56 96 TRP A N 1
ATOM 773 C CA . TRP A 1 96 ? -7.176 -9.896 7.705 1.00 88.56 96 TRP A CA 1
ATOM 774 C C . TRP A 1 96 ? -5.811 -9.242 7.498 1.00 88.56 96 TRP A C 1
ATOM 776 O O . TRP A 1 96 ? -5.139 -9.533 6.510 1.00 88.56 96 TRP A O 1
ATOM 786 N N . ALA A 1 97 ? -5.360 -8.412 8.441 1.00 85.31 97 ALA A N 1
ATOM 787 C CA . ALA A 1 97 ? -4.032 -7.810 8.381 1.00 85.31 97 ALA A CA 1
ATOM 788 C C . ALA A 1 97 ? -2.928 -8.878 8.337 1.00 85.31 97 ALA A C 1
ATOM 790 O O . ALA A 1 97 ? -2.015 -8.771 7.520 1.00 85.31 97 ALA A O 1
ATOM 791 N N . GLY A 1 98 ? -3.052 -9.940 9.139 1.00 82.44 98 GLY A N 1
ATOM 792 C CA . GLY A 1 98 ? -2.144 -11.086 9.114 1.00 82.44 98 GLY A CA 1
ATOM 793 C C . GLY A 1 98 ? -2.146 -11.823 7.772 1.00 82.44 98 GLY A C 1
ATOM 794 O O . GLY A 1 98 ? -1.081 -12.117 7.233 1.00 82.44 98 GLY A O 1
ATOM 795 N N . ALA A 1 99 ? -3.320 -12.064 7.185 1.00 84.50 99 ALA A N 1
ATOM 796 C CA . ALA A 1 99 ? -3.443 -12.697 5.873 1.00 84.50 99 ALA A CA 1
ATOM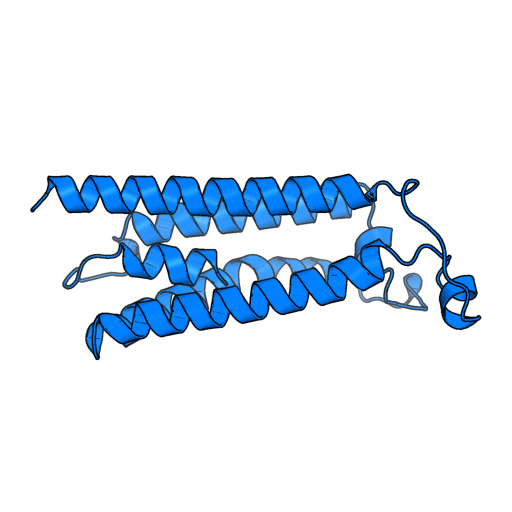 797 C C . ALA A 1 99 ? -2.799 -11.847 4.765 1.00 84.50 99 ALA A C 1
ATOM 799 O O . ALA A 1 99 ? -2.024 -12.359 3.958 1.00 84.50 99 ALA A O 1
ATOM 800 N N . VAL A 1 100 ? -3.058 -10.536 4.757 1.00 85.50 100 VAL A N 1
ATOM 801 C CA . VAL A 1 100 ? -2.444 -9.602 3.801 1.00 85.50 100 VAL A CA 1
ATOM 802 C C . VAL A 1 100 ? -0.926 -9.535 3.993 1.00 85.50 100 VAL A C 1
ATOM 804 O O . VAL A 1 100 ? -0.193 -9.517 3.004 1.00 85.50 100 VAL A O 1
ATOM 807 N N . ALA A 1 101 ? -0.439 -9.537 5.237 1.00 83.50 101 ALA A N 1
ATOM 808 C CA . ALA A 1 101 ? 0.990 -9.567 5.541 1.00 83.50 101 ALA A CA 1
ATOM 809 C C . ALA A 1 101 ? 1.653 -10.859 5.046 1.00 83.50 101 ALA A C 1
ATOM 811 O O . ALA A 1 101 ? 2.723 -10.802 4.444 1.00 83.50 101 ALA A O 1
ATOM 812 N N . LEU A 1 102 ? 1.002 -12.010 5.231 1.00 79.81 102 LEU A N 1
ATOM 813 C CA . LEU A 1 102 ? 1.495 -13.296 4.746 1.00 79.81 102 LEU A CA 1
ATOM 814 C C . LEU A 1 102 ? 1.576 -13.331 3.216 1.00 79.81 102 LEU A C 1
ATOM 816 O O . LEU A 1 102 ? 2.598 -13.739 2.670 1.00 79.81 102 LEU A O 1
ATOM 820 N N . VAL A 1 103 ? 0.539 -12.863 2.515 1.00 78.25 103 VAL A N 1
ATOM 821 C CA . VAL A 1 103 ? 0.560 -12.763 1.045 1.00 78.25 103 VAL A CA 1
ATOM 822 C C . VAL A 1 103 ? 1.675 -11.826 0.588 1.00 78.25 103 VAL A C 1
ATOM 824 O O . VAL A 1 103 ? 2.427 -12.173 -0.321 1.00 78.25 103 VAL A O 1
ATOM 827 N N . ALA A 1 104 ? 1.825 -10.666 1.232 1.00 79.56 104 ALA A N 1
ATOM 828 C CA . ALA A 1 104 ? 2.901 -9.731 0.923 1.00 79.56 104 ALA A CA 1
ATOM 829 C C . ALA A 1 104 ? 4.281 -10.369 1.135 1.00 79.56 104 ALA A C 1
ATOM 831 O O . ALA A 1 104 ? 5.145 -10.222 0.273 1.00 79.56 104 ALA A O 1
ATOM 832 N N . LEU A 1 105 ? 4.477 -11.113 2.226 1.00 79.94 105 LEU A N 1
ATOM 833 C CA . LEU A 1 105 ? 5.715 -11.837 2.507 1.00 79.94 105 LEU A CA 1
ATOM 834 C C . LEU A 1 105 ? 6.001 -12.898 1.441 1.00 79.94 105 LEU A C 1
ATOM 836 O O . LEU A 1 105 ? 7.103 -12.925 0.904 1.00 79.94 105 LEU A O 1
ATOM 840 N N . ILE A 1 106 ? 5.018 -13.732 1.091 1.00 74.19 106 ILE A N 1
ATOM 841 C CA . ILE A 1 106 ? 5.164 -14.750 0.040 1.00 74.19 106 ILE A CA 1
ATOM 842 C C . ILE A 1 106 ? 5.545 -14.084 -1.283 1.00 74.19 106 ILE A C 1
ATOM 844 O O . ILE A 1 106 ? 6.500 -14.512 -1.926 1.00 74.19 106 ILE A O 1
ATOM 848 N N . MET A 1 107 ? 4.856 -13.006 -1.668 1.00 69.00 107 MET A N 1
ATOM 849 C CA . MET A 1 107 ? 5.193 -12.249 -2.873 1.00 69.00 107 MET A CA 1
ATOM 850 C C . MET A 1 107 ? 6.624 -11.712 -2.816 1.00 69.00 107 MET A C 1
ATOM 852 O O . MET A 1 107 ? 7.357 -11.879 -3.782 1.00 69.00 107 MET A O 1
ATOM 856 N N . HIS A 1 108 ? 7.061 -11.146 -1.688 1.00 71.06 108 HIS A N 1
ATOM 857 C CA . HIS A 1 108 ? 8.441 -10.679 -1.532 1.00 71.06 108 HIS A CA 1
ATOM 858 C C . HIS A 1 108 ? 9.458 -11.820 -1.591 1.00 71.06 108 HIS A C 1
ATOM 860 O O . HIS A 1 108 ? 10.516 -11.624 -2.170 1.00 71.06 108 HIS A O 1
ATOM 866 N N . LEU A 1 109 ? 9.163 -13.007 -1.057 1.00 67.12 109 LEU A N 1
ATOM 867 C CA . LEU A 1 109 ? 10.046 -14.177 -1.155 1.00 67.12 109 LEU A CA 1
ATOM 868 C C . LEU A 1 109 ? 10.152 -14.699 -2.597 1.00 67.12 109 LEU A C 1
ATOM 870 O O . LEU A 1 109 ? 11.242 -15.034 -3.060 1.00 67.12 109 LEU A O 1
ATOM 874 N N . LEU A 1 110 ? 9.037 -14.731 -3.330 1.00 62.88 110 LEU A N 1
ATOM 875 C CA . LEU A 1 110 ? 9.014 -15.113 -4.745 1.00 62.88 110 LEU A CA 1
ATOM 876 C C . LEU A 1 110 ? 9.741 -14.085 -5.617 1.00 62.88 110 LEU A C 1
ATOM 878 O O . LEU A 1 110 ? 10.500 -14.450 -6.515 1.00 62.88 110 LEU A O 1
ATOM 882 N N . ILE A 1 111 ? 9.534 -12.802 -5.324 1.00 63.53 111 ILE A N 1
ATOM 883 C CA . ILE A 1 111 ? 10.225 -11.696 -5.976 1.00 63.53 111 ILE A CA 1
ATOM 884 C C . ILE A 1 111 ? 11.708 -11.715 -5.611 1.00 63.53 111 ILE A C 1
ATOM 886 O O . ILE A 1 111 ? 12.516 -11.513 -6.502 1.00 63.53 111 ILE A O 1
ATOM 890 N N . LEU A 1 112 ? 12.089 -12.030 -4.370 1.00 58.84 112 LEU A N 1
ATOM 891 C CA . LEU A 1 112 ? 13.485 -12.187 -3.951 1.00 58.84 112 LEU A CA 1
ATOM 892 C C . LEU A 1 112 ? 14.190 -13.246 -4.794 1.00 58.84 112 LEU A C 1
ATOM 894 O O . LEU A 1 112 ? 15.257 -12.964 -5.321 1.00 58.84 112 LEU A O 1
ATOM 898 N N . ASN A 1 113 ? 13.567 -14.408 -5.012 1.00 52.31 113 ASN A N 1
ATOM 899 C CA . ASN A 1 113 ? 14.116 -15.454 -5.882 1.00 52.31 113 ASN A CA 1
ATOM 900 C C . ASN A 1 113 ? 14.377 -14.944 -7.317 1.00 52.31 113 ASN A C 1
ATOM 902 O O . ASN A 1 113 ? 15.349 -15.337 -7.964 1.00 52.31 113 ASN A O 1
ATOM 906 N N . ARG A 1 114 ? 13.547 -14.010 -7.798 1.00 50.88 114 ARG A N 1
ATOM 907 C CA . ARG A 1 114 ? 13.724 -13.355 -9.100 1.00 50.88 114 ARG A C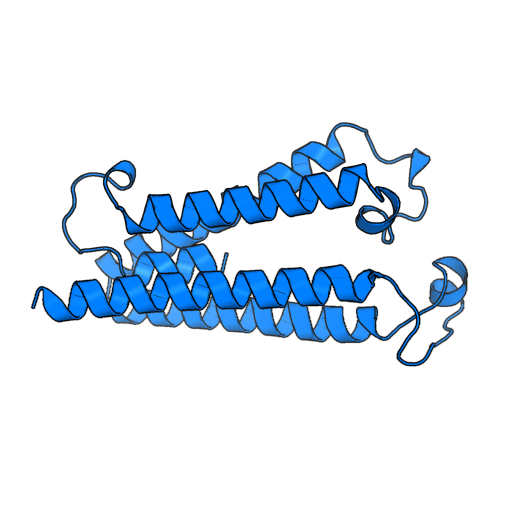A 1
ATOM 908 C C . ARG A 1 114 ? 14.702 -12.174 -9.068 1.00 50.88 114 ARG A C 1
ATOM 910 O O . ARG A 1 114 ? 15.451 -11.990 -10.016 1.00 50.88 114 ARG A O 1
ATOM 917 N N . TRP A 1 115 ? 14.765 -11.419 -7.973 1.00 49.91 115 TRP A N 1
ATOM 918 C CA . TRP A 1 115 ? 15.770 -10.380 -7.706 1.00 49.91 115 TRP A CA 1
ATOM 919 C C . TRP A 1 115 ? 17.175 -10.962 -7.574 1.00 49.91 115 TRP A C 1
ATOM 921 O O . TRP A 1 115 ? 18.157 -10.252 -7.773 1.00 49.91 115 TRP A O 1
ATOM 931 N N . THR A 1 116 ? 17.275 -12.250 -7.251 1.00 46.94 116 THR A N 1
ATOM 932 C CA . THR A 1 116 ? 18.533 -12.993 -7.233 1.00 46.94 116 THR A CA 1
ATOM 933 C C . THR A 1 116 ? 18.868 -13.656 -8.567 1.00 46.94 116 THR A C 1
ATOM 935 O O . THR A 1 116 ? 20.003 -14.085 -8.734 1.00 46.94 116 THR A O 1
ATOM 938 N N . SER A 1 117 ? 17.935 -13.727 -9.526 1.00 45.19 117 SER A N 1
ATOM 939 C CA . SER A 1 117 ? 18.191 -14.265 -10.867 1.00 45.19 117 SER A CA 1
ATOM 940 C C . SER A 1 117 ? 18.515 -13.138 -11.844 1.00 45.19 117 SER A C 1
ATOM 942 O O . SER A 1 117 ? 17.673 -12.289 -12.126 1.00 45.19 117 SER A O 1
ATOM 944 N N . TRP A 1 118 ? 19.741 -13.144 -12.353 1.00 57.03 118 TRP A N 1
ATOM 945 C CA . TRP A 1 118 ? 20.330 -11.995 -13.021 1.00 57.03 118 TRP A CA 1
ATOM 946 C C . TRP A 1 118 ? 20.943 -12.321 -14.359 1.00 57.03 118 TRP A C 1
ATOM 948 O O . TRP A 1 118 ? 22.135 -12.571 -14.503 1.00 57.03 118 TRP A O 1
ATOM 958 N N . VAL A 1 119 ? 20.047 -12.349 -15.318 1.00 50.12 119 VAL A N 1
ATOM 959 C CA . VAL A 1 119 ? 20.251 -12.763 -16.688 1.00 50.12 119 VAL A CA 1
ATOM 960 C C . VAL A 1 119 ? 19.367 -11.843 -17.523 1.00 50.12 119 VAL A C 1
ATOM 962 O O . VAL A 1 119 ? 18.277 -11.473 -17.066 1.00 50.12 119 VAL A O 1
ATOM 965 N N . THR A 1 120 ? 19.830 -11.407 -18.696 1.00 56.81 120 THR A N 1
ATOM 966 C CA . THR A 1 120 ? 18.962 -10.709 -19.661 1.00 56.81 120 THR A CA 1
ATOM 967 C C . THR A 1 120 ? 17.705 -11.544 -19.921 1.00 56.81 120 THR A C 1
ATOM 969 O O . THR A 1 120 ? 17.679 -12.741 -19.639 1.00 56.81 120 THR A O 1
ATOM 972 N N . THR A 1 121 ? 16.641 -10.948 -20.459 1.00 56.66 121 THR A N 1
ATOM 973 C CA . THR A 1 121 ? 15.425 -11.708 -20.793 1.00 56.66 121 THR A CA 1
ATOM 974 C C . THR A 1 121 ? 15.749 -12.949 -21.634 1.00 56.66 121 THR A C 1
ATOM 976 O O . THR A 1 121 ? 15.234 -14.027 -21.346 1.00 56.66 121 THR A O 1
ATOM 979 N N . ASP A 1 122 ? 16.686 -12.832 -22.576 1.00 58.41 122 ASP A N 1
ATOM 980 C CA . ASP A 1 122 ? 17.156 -13.940 -23.411 1.00 58.41 122 ASP A CA 1
ATOM 981 C C . ASP A 1 122 ? 17.956 -14.980 -22.613 1.00 58.41 122 ASP A C 1
ATOM 983 O O . ASP A 1 122 ? 17.745 -16.183 -22.757 1.00 58.41 122 ASP A O 1
ATOM 987 N N . GLU A 1 123 ? 18.836 -14.542 -21.714 1.00 60.69 123 GLU A N 1
ATOM 988 C CA . GLU A 1 123 ? 19.620 -15.424 -20.845 1.00 60.69 123 GLU A CA 1
ATOM 989 C C . GLU A 1 123 ? 18.746 -16.142 -19.790 1.00 60.69 123 GLU A C 1
ATOM 991 O O . GLU A 1 123 ? 19.023 -17.286 -19.417 1.00 60.69 123 GLU A O 1
ATOM 996 N N . PHE A 1 124 ? 17.661 -15.503 -19.338 1.00 59.12 124 PHE A N 1
ATOM 997 C CA . PHE A 1 124 ? 16.643 -16.091 -18.467 1.00 59.12 124 PHE A CA 1
ATOM 998 C C . PHE A 1 124 ? 15.840 -17.160 -19.211 1.00 59.12 124 PHE A C 1
ATOM 1000 O O . PHE A 1 124 ? 15.652 -18.260 -18.689 1.00 59.12 124 PHE A O 1
ATOM 1007 N N . ILE A 1 125 ? 15.416 -16.869 -20.445 1.00 60.69 125 ILE A N 1
ATOM 1008 C CA . ILE A 1 125 ? 14.748 -17.833 -21.334 1.00 60.69 125 ILE A CA 1
ATOM 1009 C C . ILE A 1 125 ? 15.676 -19.016 -21.651 1.00 60.69 125 ILE A C 1
ATOM 1011 O O . ILE A 1 125 ? 15.214 -20.154 -21.719 1.00 60.69 125 ILE A O 1
ATOM 1015 N N . ALA A 1 126 ? 16.984 -18.773 -21.766 1.00 70.56 126 ALA A N 1
ATOM 1016 C CA . ALA A 1 126 ? 18.006 -19.798 -21.977 1.00 70.56 126 ALA A CA 1
ATOM 1017 C C . ALA A 1 126 ? 18.328 -20.646 -20.724 1.00 70.56 126 ALA A C 1
ATOM 1019 O O . ALA A 1 126 ? 19.133 -21.574 -20.803 1.00 70.56 126 ALA A O 1
ATOM 1020 N N . GLY A 1 127 ? 17.709 -20.365 -19.571 1.00 54.25 127 GLY A N 1
ATOM 1021 C CA . GLY A 1 127 ? 17.848 -21.167 -18.351 1.00 54.25 127 GLY A CA 1
ATOM 1022 C C . GLY A 1 127 ? 19.103 -20.882 -17.519 1.00 54.25 127 GLY A C 1
ATOM 1023 O O . GLY A 1 127 ? 19.426 -21.667 -16.622 1.00 54.25 127 GLY A O 1
ATOM 1024 N N . MET A 1 128 ? 19.811 -19.778 -17.774 1.00 57.84 128 MET A N 1
ATOM 1025 C CA . MET A 1 128 ? 20.986 -19.394 -16.988 1.00 57.84 128 MET A CA 1
ATOM 1026 C C . MET A 1 128 ? 20.596 -18.842 -15.603 1.00 57.84 128 MET A C 1
ATOM 1028 O O . MET A 1 128 ? 19.543 -18.230 -15.424 1.00 57.84 128 MET A O 1
ATOM 1032 N N . ARG A 1 129 ? 21.452 -19.058 -14.592 1.00 51.06 129 ARG A N 1
ATOM 1033 C CA . ARG A 1 129 ? 21.267 -18.544 -13.220 1.00 51.06 129 ARG A CA 1
ATOM 1034 C C . ARG A 1 129 ? 22.489 -17.725 -12.790 1.00 51.06 129 ARG A C 1
ATOM 1036 O O . ARG A 1 129 ? 23.570 -18.284 -12.638 1.00 51.06 129 ARG A O 1
ATOM 1043 N N . GLY A 1 130 ? 22.308 -16.415 -12.603 1.00 47.38 130 GLY A N 1
ATOM 1044 C CA . GLY A 1 130 ? 23.328 -15.484 -12.091 1.00 47.38 130 GLY A CA 1
ATOM 1045 C C . GLY A 1 130 ? 23.383 -15.404 -10.554 1.00 47.38 130 GLY A C 1
ATOM 1046 O O . GLY A 1 130 ? 22.443 -15.822 -9.881 1.00 47.38 130 GLY A O 1
ATOM 1047 N N . GLY A 1 131 ? 24.493 -14.886 -10.008 1.00 47.12 131 GLY A N 1
ATOM 1048 C CA . GLY A 1 131 ? 24.742 -14.695 -8.567 1.00 47.12 131 GLY A CA 1
ATOM 1049 C C . GLY A 1 131 ? 24.546 -13.250 -8.064 1.00 47.12 131 GLY A C 1
ATOM 1050 O O . GLY A 1 131 ? 24.358 -12.323 -8.844 1.00 47.12 131 GLY A O 1
ATOM 1051 N N . PHE A 1 132 ? 24.589 -13.072 -6.738 1.00 43.16 132 PHE A N 1
ATOM 1052 C CA . PHE A 1 132 ? 24.321 -11.822 -6.000 1.00 43.16 132 PHE A CA 1
ATOM 1053 C C . PHE A 1 132 ? 25.319 -10.682 -6.350 1.00 43.16 132 PHE A C 1
ATOM 1055 O O . PHE A 1 132 ? 26.518 -10.936 -6.330 1.00 43.16 132 PHE A O 1
ATOM 1062 N N . PHE A 1 133 ? 24.827 -9.438 -6.555 1.00 42.84 133 PHE A N 1
ATOM 1063 C CA . PHE A 1 133 ? 25.547 -8.126 -6.492 1.00 42.84 133 PHE A CA 1
ATOM 1064 C C . PHE A 1 133 ? 25.821 -7.252 -7.747 1.00 42.84 133 PHE A C 1
ATOM 1066 O O . PHE A 1 133 ? 26.847 -6.578 -7.777 1.00 42.84 133 PHE A O 1
ATOM 1073 N N . THR A 1 134 ? 24.917 -7.092 -8.725 1.00 41.28 134 THR A N 1
ATOM 1074 C CA . THR A 1 134 ? 25.202 -6.140 -9.842 1.00 41.28 134 THR A CA 1
ATOM 1075 C C . THR A 1 134 ? 24.116 -5.106 -10.271 1.00 41.28 134 THR A C 1
ATOM 1077 O O . THR A 1 134 ? 24.405 -4.316 -11.166 1.00 41.28 134 THR A O 1
ATOM 1080 N N . THR A 1 135 ? 22.869 -5.058 -9.743 1.00 43.38 135 THR A N 1
ATOM 1081 C CA . THR A 1 135 ? 21.702 -4.406 -10.441 1.00 43.38 135 THR A CA 1
ATOM 1082 C C . THR A 1 135 ? 21.304 -3.210 -9.644 1.00 43.38 135 THR A C 1
ATOM 1084 O O . THR A 1 135 ? 21.162 -3.367 -8.436 1.00 43.38 135 THR A O 1
ATOM 1087 N N . PRO A 1 136 ? 20.842 -2.134 -10.292 1.00 47.38 136 PRO A N 1
ATOM 1088 C CA . PRO A 1 136 ? 20.163 -1.032 -9.619 1.00 47.38 136 PRO A CA 1
ATOM 1089 C C . PRO A 1 136 ? 18.839 -1.411 -8.911 1.00 47.38 136 PRO A C 1
ATOM 1091 O O . PRO A 1 136 ? 18.265 -0.566 -8.237 1.00 47.38 136 PRO A O 1
ATOM 1094 N N . LEU A 1 137 ? 18.350 -2.660 -8.990 1.00 47.62 137 LEU A N 1
ATOM 1095 C CA . LEU A 1 137 ? 17.115 -3.115 -8.336 1.00 47.62 137 LEU A CA 1
ATOM 1096 C C . LEU A 1 137 ? 17.156 -3.044 -6.795 1.00 47.62 137 LEU A C 1
ATOM 1098 O O . LEU A 1 137 ? 16.096 -3.048 -6.168 1.00 47.62 137 LEU A O 1
ATOM 1102 N N . TRP A 1 138 ? 18.338 -2.920 -6.171 1.00 50.66 138 TRP A N 1
ATOM 1103 C CA . TRP A 1 138 ? 18.445 -2.622 -4.733 1.00 50.66 138 TRP A CA 1
ATOM 1104 C C . TRP A 1 138 ? 17.700 -1.336 -4.368 1.00 50.66 138 TRP A C 1
ATOM 1106 O O . TRP A 1 138 ? 17.127 -1.261 -3.286 1.00 50.66 138 TRP A O 1
ATOM 1116 N N . ILE A 1 139 ? 17.611 -0.366 -5.283 1.00 54.34 139 ILE A N 1
ATOM 1117 C CA . ILE A 1 139 ? 16.839 0.866 -5.090 1.00 54.34 139 ILE A CA 1
ATOM 1118 C C . ILE A 1 139 ? 15.368 0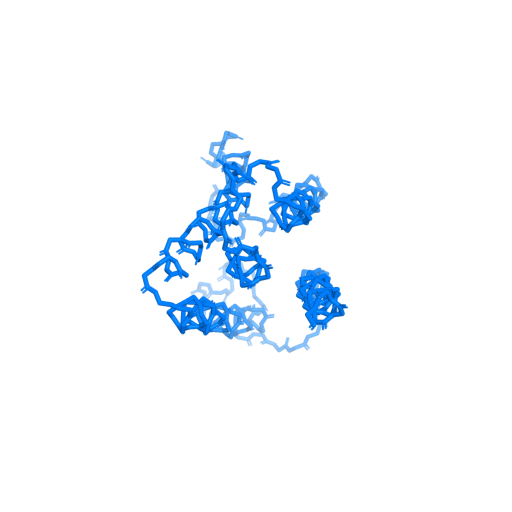.546 -4.765 1.00 54.34 139 ILE A C 1
ATOM 1120 O O . ILE A 1 139 ? 14.774 1.201 -3.908 1.00 54.34 139 ILE A O 1
ATOM 1124 N N . TYR A 1 140 ? 14.795 -0.511 -5.355 1.00 55.25 140 TYR A N 1
ATOM 1125 C CA . TYR A 1 140 ? 13.426 -0.943 -5.051 1.00 55.25 140 TYR A CA 1
ATOM 1126 C C . TYR A 1 140 ? 13.323 -1.714 -3.737 1.00 55.25 140 TYR A C 1
ATOM 1128 O O . TYR A 1 140 ? 12.305 -1.599 -3.059 1.00 55.25 140 TYR A O 1
ATOM 1136 N N . LEU A 1 141 ? 14.364 -2.452 -3.335 1.00 63.03 141 LEU A N 1
ATOM 1137 C CA . LEU A 1 141 ? 14.426 -3.061 -2.003 1.00 63.03 141 LEU A CA 1
ATOM 1138 C C . LEU A 1 141 ? 14.458 -1.973 -0.920 1.00 63.03 141 LEU A C 1
ATOM 1140 O O . LEU A 1 141 ? 13.687 -2.047 0.032 1.00 63.03 141 LEU A O 1
ATOM 1144 N N . PHE A 1 142 ? 15.279 -0.933 -1.093 1.00 62.34 142 PHE A N 1
ATOM 1145 C CA . PHE A 1 142 ? 15.315 0.215 -0.184 1.00 62.34 142 PHE A CA 1
ATOM 1146 C C . PHE A 1 142 ? 13.982 0.956 -0.145 1.00 62.34 142 PHE A C 1
ATOM 1148 O O . PHE A 1 142 ? 13.500 1.247 0.945 1.00 62.34 142 PHE A O 1
ATOM 1155 N N . ALA A 1 143 ? 13.354 1.209 -1.297 1.00 60.94 143 ALA A N 1
ATOM 1156 C CA . ALA A 1 143 ? 12.021 1.802 -1.334 1.00 60.94 143 ALA A CA 1
ATOM 1157 C C . ALA A 1 143 ? 10.999 0.922 -0.597 1.00 60.94 143 ALA A C 1
ATOM 1159 O O . ALA A 1 143 ? 10.240 1.427 0.219 1.00 60.94 143 ALA A O 1
ATOM 1160 N N . SER A 1 144 ? 11.022 -0.397 -0.806 1.00 62.16 144 SER A N 1
ATOM 1161 C CA . SER A 1 144 ? 10.099 -1.338 -0.155 1.00 62.16 144 SER A CA 1
ATOM 1162 C C . SER A 1 144 ? 10.302 -1.398 1.363 1.00 62.16 144 SER A C 1
ATOM 1164 O O . SER A 1 144 ? 9.327 -1.368 2.112 1.00 62.16 144 SER A O 1
ATOM 1166 N N . ILE A 1 145 ? 11.555 -1.425 1.829 1.00 67.94 145 ILE A N 1
ATOM 1167 C CA . ILE A 1 145 ? 11.899 -1.392 3.259 1.00 67.94 145 ILE A CA 1
ATOM 1168 C C . ILE A 1 145 ? 11.504 -0.050 3.877 1.00 67.94 145 ILE A C 1
ATOM 1170 O O . ILE A 1 145 ? 10.914 -0.030 4.954 1.00 67.94 145 ILE A O 1
ATOM 1174 N N . LEU A 1 146 ? 11.789 1.064 3.197 1.00 71.25 146 LEU A N 1
ATOM 1175 C CA . LEU A 1 146 ? 11.407 2.402 3.643 1.00 71.25 146 LEU A CA 1
ATOM 1176 C C . LEU A 1 146 ? 9.888 2.512 3.784 1.00 71.25 146 LEU A C 1
ATOM 1178 O O . LEU A 1 146 ? 9.405 2.962 4.816 1.00 71.25 146 LEU A O 1
ATOM 1182 N N . ILE A 1 147 ? 9.138 2.049 2.784 1.00 66.44 147 ILE A N 1
ATOM 1183 C CA . ILE A 1 147 ? 7.674 2.031 2.798 1.00 66.44 147 ILE A CA 1
ATOM 1184 C C . ILE A 1 147 ? 7.155 1.168 3.948 1.00 66.44 147 ILE A C 1
ATOM 1186 O O . ILE A 1 147 ? 6.328 1.626 4.728 1.00 66.44 147 ILE A O 1
ATOM 1190 N N . ALA A 1 148 ? 7.671 -0.053 4.108 1.00 70.75 148 ALA A N 1
ATOM 1191 C CA . ALA A 1 148 ? 7.285 -0.922 5.218 1.00 70.75 148 ALA A CA 1
ATOM 1192 C C . ALA A 1 148 ? 7.587 -0.277 6.584 1.00 70.75 148 ALA A C 1
ATOM 1194 O O . ALA A 1 148 ? 6.771 -0.365 7.503 1.00 70.75 148 ALA A O 1
ATOM 1195 N N . GLY A 1 149 ? 8.726 0.410 6.707 1.00 72.19 149 GLY A N 1
ATOM 1196 C CA . GLY A 1 149 ? 9.114 1.155 7.901 1.00 72.19 149 GLY A CA 1
ATOM 1197 C C . GLY A 1 149 ? 8.196 2.343 8.189 1.00 72.19 149 GLY A C 1
ATOM 1198 O O . GLY A 1 149 ? 7.773 2.513 9.330 1.00 72.19 149 GLY A O 1
ATOM 1199 N N . LEU A 1 150 ? 7.835 3.129 7.170 1.00 70.94 150 LEU A N 1
ATOM 1200 C CA . LEU A 1 150 ? 6.902 4.255 7.290 1.00 70.94 150 LEU A CA 1
ATOM 1201 C C . LEU A 1 150 ? 5.491 3.779 7.665 1.00 70.94 150 LEU A C 1
ATOM 1203 O O . LEU A 1 150 ? 4.916 4.308 8.617 1.00 70.94 150 LEU A O 1
ATOM 1207 N N . SER A 1 151 ? 4.983 2.733 7.002 1.00 71.56 151 SER A N 1
ATOM 1208 C CA . SER A 1 151 ? 3.733 2.045 7.357 1.00 71.56 151 SER A CA 1
ATOM 1209 C C . SER A 1 151 ? 3.735 1.619 8.827 1.00 71.56 151 SER A C 1
ATOM 1211 O O . SER A 1 151 ? 2.780 1.884 9.558 1.00 71.56 151 SER A O 1
ATOM 1213 N N . ALA A 1 152 ? 4.809 0.962 9.277 1.00 75.62 152 ALA A N 1
ATOM 1214 C CA . ALA A 1 152 ? 4.933 0.479 10.648 1.00 75.62 152 ALA A CA 1
ATOM 1215 C C . ALA A 1 152 ? 5.010 1.633 11.658 1.00 75.62 152 ALA A C 1
ATOM 1217 O O . ALA A 1 152 ? 4.319 1.598 12.673 1.00 75.62 152 ALA A O 1
ATOM 1218 N N . ALA A 1 153 ? 5.797 2.673 11.376 1.00 75.38 153 ALA A N 1
ATOM 1219 C CA . ALA A 1 153 ? 5.932 3.838 12.244 1.00 75.38 153 ALA A CA 1
ATOM 1220 C C . ALA A 1 153 ? 4.605 4.595 12.394 1.00 75.38 153 ALA A C 1
ATOM 1222 O O . ALA A 1 153 ? 4.197 4.904 13.513 1.00 75.38 153 ALA A O 1
ATOM 1223 N N . ALA A 1 154 ? 3.898 4.844 11.288 1.00 70.56 154 ALA A N 1
ATOM 1224 C CA . ALA A 1 154 ? 2.601 5.514 11.308 1.00 70.56 154 ALA A CA 1
ATOM 1225 C C . ALA A 1 154 ? 1.529 4.672 12.018 1.00 70.56 154 ALA A C 1
ATOM 1227 O O . ALA A 1 154 ? 0.739 5.204 12.800 1.00 70.56 154 ALA A O 1
ATOM 1228 N N . PHE A 1 155 ? 1.534 3.353 11.808 1.00 76.69 155 PHE A N 1
ATOM 1229 C CA . PHE A 1 155 ? 0.672 2.424 12.534 1.00 76.69 155 PHE A CA 1
ATOM 1230 C C . PHE A 1 155 ? 0.940 2.440 14.047 1.00 76.69 155 PHE A C 1
ATOM 1232 O O . PHE A 1 155 ? -0.004 2.531 14.834 1.00 76.69 155 PHE A O 1
ATOM 1239 N N . LEU A 1 156 ? 2.209 2.373 14.462 1.00 79.12 156 LEU A N 1
ATOM 1240 C CA . LEU A 1 156 ? 2.599 2.407 15.873 1.00 79.12 156 LEU A CA 1
ATOM 1241 C C . LEU A 1 156 ? 2.228 3.742 16.520 1.00 79.12 156 LEU A C 1
ATOM 1243 O O . LEU A 1 156 ? 1.626 3.737 17.589 1.00 79.12 156 LEU A O 1
ATOM 1247 N N . TYR A 1 157 ? 2.510 4.866 15.855 1.00 80.50 157 TYR A N 1
ATOM 1248 C CA . TYR A 1 157 ? 2.126 6.201 16.320 1.00 80.50 157 TYR A CA 1
ATOM 1249 C C . TYR A 1 157 ? 0.619 6.292 16.595 1.00 80.50 157 TYR A C 1
ATOM 1251 O O . TYR A 1 157 ? 0.218 6.630 17.706 1.00 80.50 157 TYR A O 1
ATOM 1259 N N . LEU A 1 158 ? -0.210 5.893 15.625 1.00 75.44 158 LEU A N 1
ATOM 1260 C CA . LEU A 1 158 ? -1.668 5.885 15.782 1.00 75.44 158 LEU A CA 1
ATOM 1261 C C . LEU A 1 158 ? -2.150 4.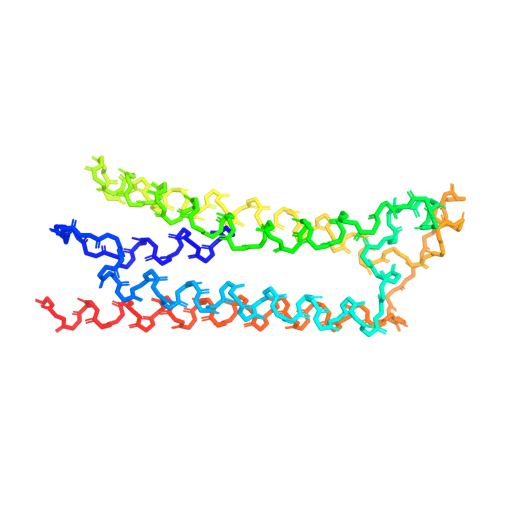900 16.857 1.00 75.44 158 LEU A C 1
ATOM 1263 O O . LEU A 1 158 ? -3.180 5.123 17.489 1.00 75.44 158 LEU A O 1
ATOM 1267 N N . SER A 1 159 ? -1.428 3.798 17.066 1.00 78.00 159 SER A N 1
ATOM 1268 C CA . SER A 1 159 ? -1.751 2.828 18.117 1.00 78.00 159 SER A CA 1
ATOM 1269 C C . SER A 1 159 ? -1.460 3.384 19.514 1.00 78.00 159 SER A C 1
ATOM 1271 O O . SER A 1 159 ? -2.251 3.153 20.426 1.00 78.00 159 SER A O 1
ATOM 1273 N N . PHE A 1 160 ? -0.365 4.135 19.683 1.00 83.31 160 PHE A N 1
ATOM 1274 C CA . PHE A 1 160 ? -0.027 4.801 20.945 1.00 83.31 160 PHE A CA 1
ATOM 1275 C C . PHE A 1 160 ? -0.955 5.973 21.258 1.00 83.31 160 PHE A C 1
ATOM 1277 O O . PHE A 1 160 ? -1.384 6.095 22.400 1.00 83.31 160 PHE A O 1
ATOM 1284 N N . GLU A 1 161 ? -1.293 6.796 20.262 1.00 77.25 161 GLU A N 1
ATOM 1285 C CA . GLU A 1 161 ? -2.241 7.910 20.419 1.00 77.25 161 GLU A CA 1
ATOM 1286 C C . GLU A 1 161 ? -3.579 7.395 20.968 1.00 77.25 161 GLU A C 1
ATOM 1288 O O . GLU A 1 161 ? -4.043 7.843 22.012 1.00 77.25 161 GLU A O 1
ATOM 1293 N N . ARG A 1 162 ? -4.106 6.321 20.371 1.00 72.06 162 ARG A N 1
ATOM 1294 C CA . ARG A 1 162 ? -5.339 5.674 20.830 1.00 72.06 162 ARG A CA 1
ATOM 1295 C C . ARG A 1 162 ? -5.228 5.044 22.222 1.00 72.06 162 ARG A C 1
ATOM 1297 O O . ARG A 1 162 ? -6.214 4.985 22.952 1.00 72.06 162 ARG A O 1
ATOM 1304 N N . ALA A 1 163 ? -4.060 4.523 22.592 1.00 78.81 163 ALA A N 1
ATOM 1305 C CA . ALA A 1 163 ? -3.842 3.973 23.929 1.00 78.81 163 ALA A CA 1
ATOM 1306 C C . ALA A 1 163 ? -3.799 5.064 25.013 1.00 78.81 163 ALA A C 1
ATOM 1308 O O . ALA A 1 163 ? -4.084 4.759 26.162 1.00 78.81 163 ALA A O 1
ATOM 1309 N N . ALA A 1 164 ? -3.458 6.307 24.656 1.00 77.69 164 ALA A N 1
ATOM 1310 C CA . ALA A 1 164 ? -3.423 7.443 25.577 1.00 77.69 164 ALA A CA 1
ATOM 1311 C C . ALA A 1 164 ? -4.801 8.097 25.810 1.00 77.69 164 ALA A C 1
ATOM 1313 O O . ALA A 1 164 ? -4.965 8.846 26.769 1.00 77.69 164 ALA A O 1
ATOM 1314 N N . GLU A 1 165 ? -5.777 7.831 24.939 1.00 71.25 165 GLU A N 1
ATOM 1315 C CA . GLU A 1 165 ? -7.149 8.356 25.027 1.00 71.25 165 GLU A CA 1
ATOM 1316 C C . GLU A 1 165 ? -8.096 7.483 25.877 1.00 71.25 165 GLU A C 1
ATOM 1318 O O . GLU A 1 165 ? -9.221 7.902 26.151 1.00 71.25 165 GLU A O 1
ATOM 1323 N N . ASN A 1 166 ? -7.659 6.284 26.290 1.00 62.19 166 ASN A N 1
ATOM 1324 C CA . ASN A 1 166 ? -8.411 5.343 27.137 1.00 62.19 166 ASN A CA 1
ATOM 1325 C C . ASN A 1 166 ? -7.803 5.242 28.538 1.00 62.19 166 ASN A C 1
ATOM 1327 O O . ASN A 1 166 ? -8.589 5.039 29.490 1.00 62.19 166 ASN A O 1
#

Foldseek 3Di:
DLLLLLLLLLFDPDDPDPVVTPSSVLSLVLLVVLLVVVVVVCVVCVCVVCQVPPCPVPDDPVVVVVVSVVSNPCSNVSNVVLNVLVVVPSVVSVVSSVVVVVVVVVVVVVVVCVVQADARPVRVVVVDGDGDDDDPCVVVVVVVVVSVVSSVVSSVVSVVVVVVVD